Protein AF-A0A6J0SDT1-F1 (afdb_monomer)

Secondary structure (DSSP, 8-state):
---PPP----------TTS---TTHHHHTTTTSTTSSTTS-HHHHHHHHHS----TTS-HHHHHHHHHHHHHHHH-TTTS-HHHHHHHHHHHHHHHHS-HHHHHHHHHT--SSHHHHHHHHHHHHHHHHHHHHHHHHTS---------S-----------------

Sequence (166 aa):
MDIPDPVGAEGDKKPNDMEVWSKEELLERTAQTNLHGEFLSPEVQRQHFRDFCYQEDEGPRAVCSQLHRLCRQWLKPEKHTKAEILDLVILEQFLKVLPAKMGMWVRECRPESTSQAVSLAEGFFLSQRAYKKQAEQLAPEAPSDPTRRHLCLKNTKEKSGGSALP

Solvent-accessible surface area (backbone atoms only — not comparable to full-atom values): 10865 Å² total; per-residue (Å²): 136,86,81,80,80,84,78,79,83,79,76,84,74,72,76,66,92,79,79,74,75,56,83,60,71,65,58,68,74,47,74,85,70,56,91,75,65,85,83,58,55,61,68,57,36,43,46,54,49,70,68,62,71,92,50,91,90,54,53,72,70,56,53,51,54,50,52,53,52,32,47,42,66,36,53,34,67,92,82,37,52,74,68,55,43,50,34,50,54,48,29,56,53,51,56,67,71,40,58,69,76,57,28,54,56,41,55,74,68,58,58,87,41,40,70,52,42,50,55,46,49,51,50,52,52,53,50,53,51,52,54,51,54,53,55,60,72,68,52,78,79,75,84,86,70,91,77,87,80,75,87,76,95,77,89,80,87,83,90,87,84,86,83,82,87,134

Mean predicted aligned error: 17.11 Å

Structure (mmCIF, N/CA/C/O backbone):
data_AF-A0A6J0SDT1-F1
#
_entry.id   AF-A0A6J0SDT1-F1
#
loop_
_atom_site.group_PDB
_atom_site.id
_atom_site.type_symbol
_atom_site.label_atom_id
_atom_site.label_alt_id
_atom_site.label_comp_id
_atom_site.label_asym_id
_atom_site.label_entity_id
_atom_site.label_seq_id
_atom_site.pdbx_PDB_ins_code
_atom_site.Cartn_x
_atom_site.Cartn_y
_atom_site.Cartn_z
_atom_site.occupancy
_atom_site.B_iso_or_equiv
_atom_site.auth_seq_id
_atom_site.auth_comp_id
_atom_site.auth_asym_id
_atom_site.auth_atom_id
_atom_site.pdbx_PDB_model_num
ATOM 1 N N . MET A 1 1 ? 63.406 -36.578 -12.917 1.00 42.84 1 MET A N 1
ATOM 2 C CA . MET A 1 1 ? 62.333 -36.972 -13.853 1.00 42.84 1 MET A CA 1
ATOM 3 C C . MET A 1 1 ? 61.045 -36.729 -13.113 1.00 42.84 1 MET A C 1
ATOM 5 O O . MET A 1 1 ? 60.536 -37.602 -12.424 1.00 42.84 1 MET A O 1
ATOM 9 N N . ASP A 1 2 ? 60.661 -35.466 -13.153 1.00 48.25 2 ASP A N 1
ATOM 10 C CA . ASP A 1 2 ? 59.531 -34.880 -12.462 1.00 48.25 2 ASP A CA 1
ATOM 11 C C . ASP A 1 2 ? 58.246 -35.388 -13.111 1.00 48.25 2 ASP A C 1
ATOM 13 O O . ASP A 1 2 ? 58.043 -35.235 -14.316 1.00 48.25 2 ASP A O 1
ATOM 17 N N . ILE A 1 3 ? 57.413 -36.053 -12.316 1.00 52.66 3 ILE A N 1
ATOM 18 C CA . ILE A 1 3 ? 56.057 -36.424 -12.709 1.00 52.66 3 ILE A CA 1
ATOM 19 C C . ILE A 1 3 ? 55.154 -35.318 -12.152 1.00 52.66 3 ILE A C 1
ATOM 21 O O . ILE A 1 3 ? 55.122 -35.154 -10.933 1.00 52.66 3 ILE A O 1
ATOM 25 N N . PRO A 1 4 ? 54.487 -34.523 -13.007 1.00 61.69 4 PRO A N 1
ATOM 26 C CA . PRO A 1 4 ? 53.696 -33.386 -12.562 1.00 61.69 4 PRO A CA 1
ATOM 27 C C . PRO A 1 4 ? 52.351 -33.825 -11.967 1.00 61.69 4 PRO A C 1
ATOM 29 O O . PRO A 1 4 ? 51.788 -34.854 -12.349 1.00 61.69 4 PRO A O 1
ATOM 32 N N . ASP A 1 5 ? 51.863 -33.007 -11.034 1.00 56.50 5 ASP A N 1
ATOM 33 C CA . ASP A 1 5 ? 50.605 -33.156 -10.300 1.00 56.50 5 ASP A CA 1
ATOM 34 C C . ASP A 1 5 ? 49.370 -33.338 -11.205 1.00 56.50 5 ASP A C 1
ATOM 36 O O . ASP A 1 5 ? 49.284 -32.732 -12.280 1.00 56.50 5 ASP A O 1
ATOM 40 N N . PRO A 1 6 ? 48.357 -34.110 -10.764 1.00 58.19 6 PRO A N 1
ATOM 41 C CA . PRO A 1 6 ? 47.069 -34.146 -11.432 1.00 58.19 6 PRO A CA 1
ATOM 42 C C . PRO A 1 6 ? 46.318 -32.823 -11.237 1.00 58.19 6 PRO A C 1
ATOM 44 O O . PRO A 1 6 ? 46.059 -32.365 -10.124 1.00 58.19 6 PRO A O 1
ATOM 47 N N . VAL A 1 7 ? 45.976 -32.257 -12.391 1.00 46.81 7 VAL A N 1
ATOM 48 C CA . VAL A 1 7 ? 45.170 -31.068 -12.662 1.00 46.81 7 VAL A CA 1
ATOM 49 C C . VAL A 1 7 ? 44.023 -30.851 -11.665 1.00 46.81 7 VAL A C 1
ATOM 51 O O . VAL A 1 7 ? 43.212 -31.739 -11.395 1.00 46.81 7 VAL A O 1
ATOM 54 N N . GLY A 1 8 ? 43.957 -29.630 -11.129 1.00 41.94 8 GLY A N 1
ATOM 55 C CA . GLY A 1 8 ? 42.845 -29.159 -10.317 1.00 41.94 8 GLY A CA 1
ATOM 56 C C . GLY A 1 8 ? 41.540 -29.199 -11.107 1.00 41.94 8 GLY A C 1
ATOM 57 O O . GLY A 1 8 ? 41.470 -28.740 -12.244 1.00 41.94 8 GLY A O 1
ATOM 58 N N . ALA A 1 9 ? 40.501 -29.752 -10.489 1.00 51.06 9 ALA A N 1
ATOM 59 C CA . ALA A 1 9 ? 39.142 -29.645 -10.984 1.00 51.06 9 ALA A CA 1
ATOM 60 C C . ALA A 1 9 ? 38.680 -28.184 -10.853 1.00 51.06 9 ALA A C 1
ATOM 62 O O . ALA A 1 9 ? 38.316 -27.733 -9.765 1.00 51.06 9 ALA A O 1
ATOM 63 N N . GLU A 1 10 ? 38.708 -27.442 -11.960 1.00 43.78 10 GLU A N 1
ATOM 64 C CA . GLU A 1 10 ? 37.921 -26.221 -12.114 1.00 43.78 10 GLU A CA 1
ATOM 65 C C . GLU A 1 10 ? 36.441 -26.602 -12.038 1.00 43.78 10 GLU A C 1
ATOM 67 O O . GLU A 1 10 ? 35.859 -27.180 -12.953 1.00 43.78 10 GLU A O 1
ATOM 72 N N . GLY A 1 11 ? 35.827 -26.316 -10.894 1.00 43.19 11 GLY A N 1
ATOM 73 C CA . GLY A 1 11 ? 34.383 -26.245 -10.801 1.00 43.19 11 GLY A CA 1
ATOM 74 C C . GLY A 1 11 ? 33.924 -24.980 -11.507 1.00 43.19 11 GLY A C 1
ATOM 75 O O . GLY A 1 11 ? 34.012 -23.897 -10.929 1.00 43.19 11 GLY A O 1
ATOM 76 N N . ASP A 1 12 ? 33.410 -25.143 -12.724 1.00 48.66 12 ASP A N 1
ATOM 77 C CA . ASP A 1 12 ? 32.544 -24.196 -13.422 1.00 48.66 12 ASP A CA 1
ATOM 78 C C . ASP A 1 12 ? 31.406 -23.734 -12.494 1.00 48.66 12 ASP A C 1
ATOM 80 O O . ASP A 1 12 ? 30.304 -24.288 -12.469 1.00 48.66 12 ASP A O 1
ATOM 84 N N . LYS A 1 13 ? 31.641 -22.681 -11.708 1.00 53.94 13 LYS A N 1
ATOM 85 C CA . LYS A 1 13 ? 30.554 -21.861 -11.175 1.00 53.94 13 LYS A CA 1
ATOM 86 C C . LYS A 1 13 ? 30.202 -20.856 -12.248 1.00 53.94 13 LYS A C 1
ATOM 88 O O . LYS A 1 13 ? 30.680 -19.726 -12.246 1.00 53.94 13 LYS A O 1
ATOM 93 N N . LYS A 1 14 ? 29.342 -21.307 -13.160 1.00 43.09 14 LYS A N 1
ATOM 94 C CA . LYS A 1 14 ? 28.585 -20.441 -14.056 1.00 43.09 14 LYS A CA 1
ATOM 95 C C . LYS A 1 14 ? 27.981 -19.312 -13.204 1.00 43.09 14 LYS A C 1
ATOM 97 O O . LYS A 1 14 ? 27.195 -19.619 -12.299 1.00 43.09 14 LYS A O 1
ATOM 102 N N . PRO A 1 15 ? 28.362 -18.042 -13.417 1.00 48.34 15 PRO A N 1
ATOM 103 C CA . PRO A 1 15 ? 27.705 -16.937 -12.747 1.00 48.34 15 PRO A CA 1
ATOM 104 C C . PRO A 1 15 ? 26.230 -17.006 -13.121 1.00 48.34 15 PRO A C 1
ATOM 106 O O . PRO A 1 15 ? 25.880 -17.200 -14.285 1.00 48.34 15 PRO A O 1
ATOM 109 N N . ASN A 1 16 ? 25.363 -16.941 -12.120 1.00 44.47 16 ASN A N 1
ATOM 110 C CA . ASN A 1 16 ? 23.934 -16.904 -12.344 1.00 44.47 16 ASN A CA 1
ATOM 111 C C . ASN A 1 16 ? 23.634 -15.632 -13.156 1.00 44.47 16 ASN A C 1
ATOM 113 O O . ASN A 1 16 ? 23.821 -14.529 -12.646 1.00 44.47 16 ASN A O 1
ATOM 117 N N . ASP A 1 17 ? 23.152 -15.775 -14.395 1.00 42.44 17 ASP A N 1
ATOM 118 C CA . ASP A 1 17 ? 22.771 -14.685 -15.321 1.00 42.44 17 ASP A CA 1
ATOM 119 C C . ASP A 1 17 ? 21.612 -13.799 -14.791 1.00 42.44 17 ASP A C 1
ATOM 121 O O . ASP A 1 17 ? 21.007 -13.015 -15.520 1.00 42.44 17 ASP A O 1
ATOM 125 N N . MET A 1 18 ? 21.279 -13.922 -13.504 1.00 46.69 18 MET A N 1
ATOM 126 C CA . MET A 1 18 ? 20.252 -13.168 -12.797 1.00 46.69 18 MET A CA 1
ATOM 127 C C . MET A 1 18 ? 20.823 -12.014 -11.951 1.00 46.69 18 MET A C 1
ATOM 129 O O . MET A 1 18 ? 20.050 -11.210 -11.436 1.00 46.69 18 MET A O 1
ATOM 133 N N . GLU A 1 19 ? 22.152 -11.898 -11.813 1.00 51.03 19 GLU A N 1
ATOM 134 C CA . GLU A 1 19 ? 22.806 -10.909 -10.930 1.00 51.03 19 GLU A CA 1
ATOM 135 C C . GLU A 1 19 ? 23.389 -9.668 -11.626 1.00 51.03 19 GLU A C 1
ATOM 137 O O . GLU A 1 19 ? 24.099 -8.885 -11.000 1.00 51.03 19 GLU A O 1
ATOM 142 N N . VAL A 1 20 ? 23.041 -9.403 -12.887 1.00 44.78 20 VAL A N 1
ATOM 143 C CA . VAL A 1 20 ? 23.424 -8.149 -13.564 1.00 44.78 20 VAL A CA 1
ATOM 144 C C . VAL A 1 20 ? 22.191 -7.465 -14.137 1.00 44.78 20 VAL A C 1
ATOM 146 O O . VAL A 1 20 ? 22.041 -7.266 -15.335 1.00 44.78 20 VAL A O 1
ATOM 149 N N . TRP A 1 21 ? 21.271 -7.069 -13.264 1.00 43.56 21 TRP A N 1
ATOM 150 C CA . TRP A 1 21 ? 20.595 -5.794 -13.491 1.00 43.56 21 TRP A CA 1
ATOM 151 C C . TRP A 1 21 ? 21.367 -4.767 -12.693 1.00 43.56 21 TRP A C 1
ATOM 153 O O . TRP A 1 21 ? 21.034 -4.470 -11.545 1.00 43.56 21 TRP A O 1
ATOM 163 N N . SER A 1 22 ? 22.459 -4.295 -13.300 1.00 46.31 22 SER A N 1
ATOM 164 C CA . SER A 1 22 ? 23.274 -3.231 -12.740 1.00 46.31 22 SER A CA 1
ATOM 165 C C . SER A 1 22 ? 22.349 -2.107 -12.312 1.00 46.31 22 SER A C 1
ATOM 167 O O . SER A 1 22 ? 21.580 -1.549 -13.097 1.00 46.31 22 SER A O 1
ATOM 169 N N . LYS A 1 23 ? 22.419 -1.819 -11.017 1.00 49.62 23 LYS A N 1
ATOM 170 C CA . LYS A 1 23 ? 21.671 -0.791 -10.293 1.00 49.62 23 LYS A CA 1
ATOM 171 C C . LYS A 1 23 ? 21.713 0.577 -11.003 1.00 49.62 23 LYS A C 1
ATOM 173 O O . LYS A 1 23 ? 20.825 1.396 -10.791 1.00 49.62 23 LYS A O 1
ATOM 178 N N . GLU A 1 24 ? 22.708 0.770 -11.868 1.00 52.75 24 GLU A N 1
ATOM 179 C CA . GLU A 1 24 ? 23.021 1.969 -12.643 1.00 52.75 24 GLU A CA 1
ATOM 180 C C . GLU A 1 24 ? 22.334 2.047 -14.025 1.00 52.75 24 GLU A C 1
ATOM 182 O O . GLU A 1 24 ? 21.855 3.117 -14.391 1.00 52.75 24 GLU A O 1
ATOM 187 N N . GLU A 1 25 ? 22.172 0.944 -14.770 1.00 52.81 25 GLU A N 1
ATOM 188 C CA . GLU A 1 25 ? 21.714 1.004 -16.179 1.00 52.81 25 GLU A CA 1
ATOM 189 C C . GLU A 1 25 ? 20.219 1.359 -16.310 1.00 52.81 25 GLU A C 1
ATOM 191 O O . GLU A 1 25 ? 19.755 1.909 -17.312 1.00 52.81 25 GLU A O 1
ATOM 196 N N . LEU A 1 26 ? 19.439 1.082 -15.261 1.00 53.34 26 LEU A N 1
ATOM 197 C CA . LEU A 1 26 ? 18.017 1.426 -15.212 1.00 53.34 26 LEU A CA 1
ATOM 198 C C . LEU A 1 26 ? 17.773 2.841 -14.663 1.00 53.34 26 LEU A C 1
ATOM 200 O O . LEU A 1 26 ? 16.702 3.404 -14.882 1.00 53.34 26 LEU A O 1
ATOM 204 N N . LEU A 1 27 ? 18.763 3.435 -13.990 1.00 51.34 27 LEU A N 1
ATOM 205 C CA . LEU A 1 27 ? 18.665 4.785 -13.436 1.00 51.34 27 LEU A CA 1
ATOM 206 C C . LEU A 1 27 ? 18.778 5.839 -14.554 1.00 51.34 27 LEU A C 1
ATOM 208 O O . LEU A 1 27 ? 18.000 6.790 -14.579 1.00 51.34 27 LEU A O 1
ATOM 212 N N . GLU A 1 28 ? 19.633 5.610 -15.557 1.00 46.62 28 GLU A N 1
ATOM 213 C CA . GLU A 1 28 ? 19.829 6.540 -16.684 1.00 46.62 28 GLU A CA 1
ATOM 214 C C . GLU A 1 28 ? 18.645 6.593 -17.666 1.00 46.62 28 GLU A C 1
ATOM 216 O O . GLU A 1 28 ? 18.305 7.662 -18.175 1.00 46.62 28 GLU A O 1
ATOM 221 N N . ARG A 1 29 ? 17.930 5.479 -17.889 1.00 47.19 29 ARG A N 1
ATOM 222 C CA . ARG A 1 29 ? 16.796 5.426 -18.841 1.00 47.19 29 ARG A CA 1
ATOM 223 C C . ARG A 1 29 ? 15.464 5.942 -18.277 1.00 47.19 29 ARG A C 1
ATOM 225 O O . ARG A 1 29 ? 14.444 5.889 -18.958 1.00 47.19 29 ARG A O 1
ATOM 232 N N . THR A 1 30 ? 15.440 6.433 -17.039 1.00 47.88 30 THR A N 1
ATOM 233 C CA . THR A 1 30 ? 14.217 6.959 -16.398 1.00 47.88 30 THR A CA 1
ATOM 234 C C . THR A 1 30 ? 14.169 8.486 -16.332 1.00 47.88 30 THR A C 1
ATOM 236 O O . THR A 1 30 ? 13.114 9.048 -16.037 1.00 47.88 30 THR A O 1
ATOM 239 N N . ALA A 1 31 ? 15.246 9.180 -16.721 1.00 45.62 31 ALA A N 1
ATOM 240 C CA . ALA A 1 31 ? 15.282 10.644 -16.776 1.00 45.62 31 ALA A CA 1
ATOM 241 C C . ALA A 1 31 ? 14.348 11.248 -17.849 1.00 45.62 31 ALA A C 1
ATOM 243 O O . ALA A 1 31 ? 13.971 12.411 -17.747 1.00 45.62 31 ALA A O 1
ATOM 244 N N . GLN A 1 32 ? 13.926 10.468 -18.853 1.00 47.19 32 GLN A N 1
ATOM 245 C CA . GLN A 1 32 ? 13.146 10.965 -19.998 1.00 47.19 32 GLN A CA 1
ATOM 246 C C . GLN A 1 32 ? 11.616 10.853 -19.836 1.00 47.19 32 GLN A C 1
ATOM 248 O O . GLN A 1 32 ? 10.886 11.442 -20.625 1.00 47.19 32 GLN A O 1
ATOM 253 N N . THR A 1 33 ? 11.103 10.177 -18.798 1.00 47.38 33 THR A N 1
ATOM 254 C CA . THR A 1 33 ? 9.644 10.019 -18.568 1.00 47.38 33 THR A CA 1
ATOM 255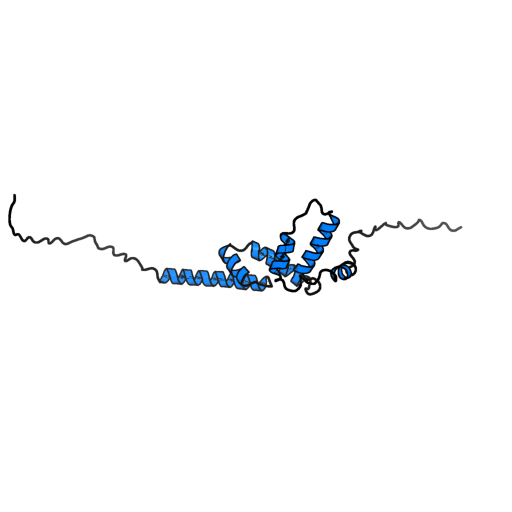 C C . THR A 1 33 ? 9.146 10.633 -17.251 1.00 47.38 33 THR A C 1
ATOM 257 O O . THR A 1 33 ? 8.022 10.372 -16.828 1.00 47.38 33 THR A O 1
ATOM 260 N N . ASN A 1 34 ? 9.969 11.432 -16.566 1.00 50.06 34 ASN A N 1
ATOM 261 C CA . ASN A 1 34 ? 9.745 11.815 -15.165 1.00 50.06 34 ASN A CA 1
ATOM 262 C C . ASN A 1 34 ? 8.802 13.006 -14.910 1.00 50.06 34 ASN A C 1
ATOM 264 O O . ASN A 1 34 ? 8.595 13.372 -13.759 1.00 50.06 34 ASN A O 1
ATOM 268 N N . LEU A 1 35 ? 8.154 13.584 -15.923 1.00 44.75 35 LEU A N 1
ATOM 269 C CA . LEU A 1 35 ? 7.302 14.766 -15.710 1.00 44.75 35 LEU A CA 1
ATOM 270 C C . LEU A 1 35 ? 5.892 14.468 -15.156 1.00 44.75 35 LEU A C 1
ATOM 272 O O . LEU A 1 35 ? 5.133 15.402 -14.924 1.00 44.75 35 LEU A O 1
ATOM 276 N N . HIS A 1 36 ? 5.517 13.202 -14.928 1.00 47.91 36 HIS A N 1
ATOM 277 C CA . HIS A 1 36 ? 4.160 12.844 -14.467 1.00 47.91 36 HIS A CA 1
ATOM 278 C C . HIS A 1 36 ? 4.095 12.010 -13.174 1.00 47.91 36 HIS A C 1
ATOM 280 O O . HIS A 1 36 ? 3.006 11.743 -12.671 1.00 47.91 36 HIS A O 1
ATOM 286 N N . GLY A 1 37 ? 5.236 11.576 -12.628 1.00 49.34 37 GLY A N 1
ATOM 287 C CA . GLY A 1 37 ? 5.274 10.597 -11.531 1.00 49.34 37 GLY A CA 1
ATOM 288 C C . GLY A 1 37 ? 5.440 11.174 -10.124 1.00 49.34 37 GLY A C 1
ATOM 289 O O . GLY A 1 37 ? 5.108 10.490 -9.158 1.00 49.34 37 GLY A O 1
ATOM 290 N N . GLU A 1 38 ? 5.948 12.401 -9.982 1.00 52.50 38 GLU A N 1
ATOM 291 C CA . GLU A 1 38 ? 6.329 12.949 -8.669 1.00 52.50 38 GLU A CA 1
ATOM 292 C C . GLU A 1 38 ? 5.162 13.527 -7.854 1.00 52.50 38 GLU A C 1
ATOM 294 O O . GLU A 1 38 ? 5.314 13.720 -6.651 1.00 52.50 38 GLU A O 1
ATOM 299 N N . PHE A 1 39 ? 3.987 13.742 -8.460 1.00 57.84 39 PHE A N 1
ATOM 300 C CA . PHE A 1 39 ? 2.849 14.400 -7.796 1.00 57.84 39 PHE A CA 1
ATOM 301 C C . PHE A 1 39 ? 1.724 13.451 -7.345 1.00 57.84 39 PHE A C 1
ATOM 303 O O . PHE A 1 39 ? 0.730 13.885 -6.765 1.00 57.84 39 PHE A O 1
ATOM 310 N N . LEU A 1 40 ? 1.840 12.148 -7.617 1.00 70.75 40 LEU A N 1
ATOM 311 C CA . LEU A 1 40 ? 0.798 11.178 -7.273 1.00 70.75 40 LEU A CA 1
ATOM 312 C C . LEU A 1 40 ? 0.988 10.634 -5.852 1.00 70.75 40 LEU A C 1
ATOM 314 O O . LEU A 1 40 ? 2.107 10.361 -5.416 1.00 70.75 40 LEU A O 1
ATOM 318 N N . SER A 1 41 ? -0.127 10.439 -5.139 1.00 80.94 41 SER A N 1
ATOM 319 C CA . SER A 1 41 ? -0.131 9.786 -3.825 1.00 80.94 41 SER A CA 1
ATOM 320 C C . SER A 1 41 ? 0.469 8.370 -3.923 1.00 80.94 41 SER A C 1
ATOM 322 O O . SER A 1 41 ? 0.228 7.693 -4.930 1.00 80.94 41 SER A O 1
ATOM 324 N N . PRO A 1 42 ? 1.192 7.881 -2.893 1.00 81.19 42 PRO A N 1
ATOM 325 C CA . PRO A 1 42 ? 1.743 6.520 -2.869 1.00 81.19 42 PRO A CA 1
ATOM 326 C C . PRO A 1 42 ? 0.708 5.436 -3.197 1.00 81.19 42 PRO A C 1
ATOM 328 O O . PRO A 1 42 ? 1.011 4.464 -3.886 1.00 81.19 42 PRO A O 1
ATOM 331 N N . GLU A 1 43 ? -0.538 5.651 -2.776 1.00 84.75 43 GLU A N 1
ATOM 332 C CA . GLU A 1 43 ? -1.660 4.753 -3.042 1.00 84.75 43 GLU A CA 1
ATOM 333 C C . GLU A 1 43 ? -2.029 4.688 -4.531 1.00 84.75 43 GLU A C 1
ATOM 335 O O . GLU A 1 43 ? -2.319 3.619 -5.066 1.00 84.75 43 GLU A O 1
ATOM 340 N N . VAL A 1 44 ? -1.956 5.817 -5.239 1.00 85.94 44 VAL A N 1
ATOM 341 C CA . VAL A 1 44 ? -2.206 5.868 -6.685 1.00 85.94 44 VAL A CA 1
ATOM 342 C C . VAL A 1 44 ? -1.095 5.134 -7.432 1.00 85.94 44 VAL A C 1
ATOM 344 O O . VAL A 1 44 ? -1.379 4.361 -8.344 1.00 85.94 44 VAL A O 1
ATOM 347 N N . GLN A 1 45 ? 0.165 5.324 -7.031 1.00 89.50 45 GLN A N 1
ATOM 348 C CA . GLN A 1 45 ? 1.312 4.635 -7.636 1.00 89.50 45 GLN A CA 1
ATOM 349 C C . GLN A 1 45 ? 1.222 3.116 -7.433 1.00 89.50 45 GLN A C 1
ATOM 351 O O . GLN A 1 45 ? 1.419 2.352 -8.380 1.00 89.50 45 GLN A O 1
ATOM 356 N N . ARG A 1 46 ? 0.838 2.680 -6.226 1.00 90.75 46 ARG A N 1
ATOM 357 C CA . ARG A 1 46 ? 0.530 1.276 -5.922 1.00 90.75 46 ARG A CA 1
ATOM 358 C C . ARG A 1 46 ? -0.540 0.724 -6.857 1.00 90.75 46 ARG A C 1
ATOM 360 O O . ARG A 1 46 ? -0.374 -0.364 -7.406 1.00 90.75 46 ARG A O 1
ATOM 367 N N . GLN A 1 47 ? -1.631 1.466 -7.034 1.00 90.38 47 GLN A N 1
ATOM 368 C CA . GLN A 1 47 ? -2.758 1.024 -7.845 1.00 90.38 47 GLN A CA 1
ATOM 369 C C . GLN A 1 47 ? -2.352 0.833 -9.313 1.00 90.38 47 GLN A C 1
ATOM 371 O O . GLN A 1 47 ? -2.655 -0.204 -9.889 1.00 90.38 47 GLN A O 1
ATOM 376 N N . HIS A 1 48 ? -1.548 1.740 -9.876 1.00 91.56 48 HIS A N 1
ATOM 377 C CA . HIS A 1 48 ? -1.010 1.585 -11.235 1.00 91.56 48 HIS A CA 1
ATOM 378 C C . HIS A 1 48 ? -0.148 0.326 -11.396 1.00 91.56 48 HIS A C 1
ATOM 380 O O . HIS A 1 48 ? -0.197 -0.320 -12.437 1.00 91.56 48 HIS A O 1
ATOM 386 N N . PHE A 1 49 ? 0.643 -0.037 -10.381 1.00 93.56 49 PHE A N 1
ATOM 387 C CA . PHE A 1 49 ? 1.436 -1.268 -10.413 1.00 93.56 49 PHE A CA 1
ATOM 388 C C . PHE A 1 49 ? 0.562 -2.529 -10.371 1.00 93.56 49 PHE A C 1
ATOM 390 O O . PHE A 1 49 ? 0.876 -3.513 -11.037 1.00 93.56 49 PHE A O 1
ATOM 397 N N . ARG A 1 50 ? -0.524 -2.518 -9.590 1.00 92.62 50 ARG A N 1
ATOM 398 C CA . ARG A 1 50 ? -1.415 -3.678 -9.426 1.00 92.62 50 ARG A CA 1
ATOM 399 C C . ARG A 1 50 ? -2.420 -3.851 -10.560 1.00 92.62 50 ARG A C 1
ATOM 401 O O . ARG A 1 50 ? -2.737 -4.990 -10.881 1.00 92.62 50 ARG A O 1
ATOM 408 N N . ASP A 1 51 ? -2.866 -2.753 -11.160 1.00 92.81 51 ASP A N 1
ATOM 409 C CA . ASP A 1 51 ? -3.831 -2.748 -12.266 1.00 92.81 51 ASP A CA 1
ATOM 410 C C . ASP A 1 51 ? -3.160 -2.837 -13.639 1.00 92.81 51 ASP A C 1
ATOM 412 O O . ASP A 1 51 ? -3.832 -2.789 -14.669 1.00 92.81 51 ASP A O 1
ATOM 416 N N . PHE A 1 52 ? -1.829 -2.945 -13.679 1.00 92.44 52 PHE A N 1
ATOM 417 C CA . PHE A 1 52 ? -1.114 -3.137 -14.928 1.00 92.44 52 PHE A CA 1
ATOM 418 C C . PHE A 1 52 ? -1.526 -4.468 -15.580 1.00 92.44 52 PHE A C 1
ATOM 420 O O . PHE A 1 52 ? -1.343 -5.542 -15.003 1.00 92.44 52 PHE A O 1
ATOM 427 N N . CYS A 1 53 ? -2.031 -4.389 -16.811 1.00 90.62 53 CYS A N 1
ATOM 428 C CA . CYS A 1 53 ? -2.459 -5.538 -17.605 1.00 90.62 53 CYS A CA 1
ATOM 429 C C . CYS A 1 53 ? -1.523 -5.749 -18.796 1.00 90.62 53 CYS A C 1
ATOM 431 O O . CYS A 1 53 ? -1.199 -4.797 -19.507 1.00 90.62 53 CYS A O 1
ATOM 433 N N . TYR A 1 54 ? -1.150 -7.007 -19.042 1.00 91.12 54 TYR A N 1
ATOM 434 C CA . TYR A 1 54 ? -0.389 -7.408 -20.225 1.00 91.12 54 TYR A CA 1
ATOM 435 C C . TYR A 1 54 ? -1.183 -7.081 -21.496 1.00 91.12 54 TYR A C 1
ATOM 437 O O . TYR A 1 54 ? -2.328 -7.518 -21.622 1.00 91.12 54 TYR A O 1
ATOM 445 N N . GLN A 1 55 ? -0.579 -6.339 -22.423 1.00 88.25 55 GLN A N 1
ATOM 446 C CA . GLN A 1 55 ? -1.146 -6.089 -23.748 1.00 88.25 55 GLN A CA 1
ATOM 447 C C . GLN A 1 55 ? -0.479 -7.022 -24.766 1.00 88.25 55 GLN A C 1
ATOM 449 O O . GLN A 1 55 ? 0.740 -7.178 -24.747 1.00 88.25 55 GLN A O 1
ATOM 454 N N . GLU A 1 56 ? -1.265 -7.686 -25.617 1.00 81.88 56 GLU A N 1
ATOM 455 C CA . GLU A 1 56 ? -0.760 -8.708 -26.554 1.00 81.88 56 GLU A CA 1
ATOM 456 C C . GLU A 1 56 ? 0.204 -8.147 -27.612 1.00 81.88 56 GLU A C 1
ATOM 458 O O . GLU A 1 56 ? 1.045 -8.880 -28.133 1.00 81.88 56 GLU A O 1
ATOM 463 N N . ASP A 1 57 ? 0.115 -6.851 -27.903 1.00 84.75 57 ASP A N 1
ATOM 464 C CA . ASP A 1 57 ? 1.019 -6.114 -28.785 1.00 84.75 57 ASP A CA 1
ATOM 465 C C . ASP A 1 57 ? 2.367 -5.770 -28.127 1.00 84.75 57 ASP A C 1
ATOM 467 O O . ASP A 1 57 ? 3.352 -5.514 -28.825 1.00 84.75 57 ASP A O 1
ATOM 471 N N . GLU A 1 58 ? 2.458 -5.825 -26.796 1.00 83.75 58 GLU A N 1
ATOM 472 C CA . GLU A 1 58 ? 3.701 -5.621 -26.061 1.00 83.75 58 GLU A CA 1
ATOM 473 C C . GLU A 1 58 ? 4.445 -6.952 -25.853 1.00 83.75 58 GLU A C 1
ATOM 475 O O . GLU A 1 58 ? 3.911 -7.952 -25.374 1.00 83.75 58 GLU A O 1
ATOM 480 N N . GLY A 1 59 ? 5.740 -6.984 -26.182 1.00 91.56 59 GLY A N 1
ATOM 481 C CA . GLY A 1 59 ? 6.586 -8.142 -25.886 1.00 91.56 59 GLY A CA 1
ATOM 482 C C . GLY A 1 59 ? 6.878 -8.285 -24.379 1.00 91.56 59 GLY A C 1
ATOM 483 O O . GLY A 1 59 ? 6.978 -7.281 -23.667 1.00 91.56 59 GLY A O 1
ATOM 484 N N . PRO A 1 60 ? 7.162 -9.501 -23.871 1.00 92.25 60 PRO A N 1
ATOM 485 C CA . PRO A 1 60 ? 7.337 -9.763 -22.434 1.00 92.25 60 PRO A CA 1
ATOM 486 C C . PRO A 1 60 ? 8.484 -8.965 -21.796 1.00 92.25 60 PRO A C 1
ATOM 488 O O . PRO A 1 60 ? 8.434 -8.613 -20.618 1.00 92.25 60 PRO A O 1
ATOM 491 N N . ARG A 1 61 ? 9.519 -8.625 -22.577 1.00 92.75 61 ARG A N 1
ATOM 492 C CA . ARG A 1 61 ? 10.623 -7.765 -22.127 1.00 92.75 61 ARG A CA 1
ATOM 493 C C . ARG A 1 61 ? 10.166 -6.325 -21.871 1.00 92.75 61 ARG A C 1
ATOM 495 O O . ARG A 1 61 ? 10.626 -5.717 -20.904 1.00 92.75 61 ARG A O 1
ATOM 502 N N . ALA A 1 62 ? 9.278 -5.789 -22.706 1.00 91.00 62 ALA A N 1
ATOM 503 C CA . ALA A 1 62 ? 8.737 -4.443 -22.533 1.00 91.00 62 ALA A CA 1
ATOM 504 C C . ALA A 1 62 ? 7.830 -4.393 -21.296 1.00 91.00 62 ALA A C 1
ATOM 506 O O . ALA A 1 62 ? 8.045 -3.561 -20.415 1.00 91.00 62 ALA A O 1
ATOM 507 N N . VAL A 1 63 ? 6.937 -5.378 -21.164 1.00 93.38 63 VAL A N 1
ATOM 508 C CA . VAL A 1 63 ? 6.060 -5.545 -19.997 1.00 93.38 63 VAL A CA 1
ATOM 509 C C . VAL A 1 63 ? 6.856 -5.654 -18.692 1.00 93.38 63 VAL A C 1
ATOM 511 O O . VAL A 1 63 ? 6.585 -4.930 -17.733 1.00 93.38 63 VAL A O 1
ATOM 514 N N . CYS A 1 64 ? 7.891 -6.499 -18.651 1.00 92.06 64 CYS A N 1
ATOM 515 C CA . CYS A 1 64 ? 8.760 -6.624 -17.478 1.00 92.06 64 CYS A CA 1
ATOM 516 C C . CYS A 1 64 ? 9.444 -5.289 -17.129 1.00 92.06 64 CYS A C 1
ATOM 518 O O . CYS A 1 64 ? 9.442 -4.857 -15.973 1.00 92.06 64 CYS A O 1
ATOM 520 N N . SER A 1 65 ? 9.966 -4.585 -18.137 1.00 91.31 65 SER A N 1
ATOM 521 C CA . SER A 1 65 ? 10.608 -3.277 -17.942 1.00 91.31 65 SER A CA 1
ATOM 522 C C . SER A 1 65 ? 9.636 -2.247 -17.351 1.00 91.31 65 SER A C 1
ATOM 524 O O . SER A 1 65 ? 9.994 -1.498 -16.437 1.00 91.31 65 SER A O 1
ATOM 526 N N . GLN A 1 66 ? 8.386 -2.249 -17.821 1.00 92.19 66 GLN A N 1
ATOM 527 C CA . GLN A 1 66 ? 7.330 -1.364 -17.336 1.00 92.19 66 GLN A CA 1
ATOM 528 C C . GLN A 1 66 ? 6.922 -1.683 -15.893 1.00 92.19 66 GLN A C 1
ATOM 530 O O . GLN A 1 66 ? 6.820 -0.770 -15.072 1.00 92.19 66 GLN A O 1
ATOM 535 N N . LEU A 1 67 ? 6.758 -2.965 -15.551 1.00 93.44 67 LEU A N 1
ATOM 536 C CA . LEU A 1 67 ? 6.478 -3.402 -14.181 1.00 93.44 67 LEU A CA 1
ATOM 537 C C . LEU A 1 67 ? 7.577 -2.961 -13.211 1.00 93.44 67 LEU A C 1
ATOM 539 O O . LEU A 1 67 ? 7.275 -2.471 -12.123 1.00 93.44 67 LEU A O 1
ATOM 543 N N . HIS A 1 68 ? 8.848 -3.059 -13.606 1.00 93.19 68 HIS A N 1
ATOM 544 C CA . HIS A 1 68 ? 9.953 -2.570 -12.779 1.00 93.19 68 HIS A CA 1
ATOM 545 C C . HIS A 1 68 ? 9.911 -1.053 -12.577 1.00 93.19 68 HIS A C 1
ATOM 547 O O . HIS A 1 68 ? 10.190 -0.580 -11.473 1.00 93.19 68 HIS A O 1
ATOM 553 N N . ARG A 1 69 ? 9.542 -0.282 -13.605 1.00 92.56 69 ARG A N 1
ATOM 554 C CA . ARG A 1 69 ? 9.365 1.172 -13.490 1.00 92.56 69 ARG A CA 1
ATOM 555 C C . ARG A 1 69 ? 8.243 1.518 -12.508 1.00 92.56 69 ARG A C 1
ATOM 557 O O . ARG A 1 69 ? 8.451 2.332 -11.612 1.00 92.56 69 ARG A O 1
ATOM 564 N N . LEU A 1 70 ? 7.086 0.871 -12.640 1.00 93.50 70 LEU A N 1
ATOM 565 C CA . LEU A 1 70 ? 5.935 1.067 -11.752 1.00 93.50 70 LEU A CA 1
ATOM 566 C C . LEU A 1 70 ? 6.252 0.660 -10.305 1.00 93.50 70 LEU A C 1
ATOM 568 O O . LEU A 1 70 ? 5.934 1.395 -9.372 1.00 93.50 70 LEU A O 1
ATOM 572 N N . CYS A 1 71 ? 6.953 -0.460 -10.117 1.00 91.62 71 CYS A N 1
ATOM 573 C CA . CYS A 1 71 ? 7.393 -0.936 -8.807 1.00 91.62 71 CYS A CA 1
ATOM 574 C C . CYS A 1 71 ? 8.311 0.079 -8.108 1.00 91.62 71 CYS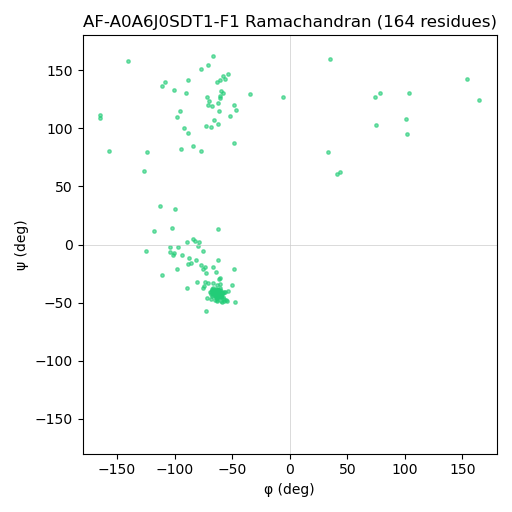 A C 1
ATOM 576 O O . CYS A 1 71 ? 8.091 0.403 -6.943 1.00 91.62 71 CYS A O 1
ATOM 578 N N . ARG A 1 72 ? 9.290 0.653 -8.822 1.00 92.19 72 ARG A N 1
ATOM 579 C CA . ARG A 1 72 ? 10.149 1.717 -8.269 1.00 92.19 72 ARG A CA 1
ATOM 580 C C . ARG A 1 72 ? 9.376 2.988 -7.958 1.00 92.19 72 ARG A C 1
ATOM 582 O O . ARG A 1 72 ? 9.627 3.601 -6.930 1.00 92.19 72 ARG A O 1
ATOM 589 N N . GLN A 1 73 ? 8.427 3.381 -8.807 1.00 91.31 73 GLN A N 1
ATOM 590 C CA . GLN A 1 73 ? 7.593 4.555 -8.542 1.00 91.31 73 GLN A CA 1
ATOM 591 C C . GLN A 1 73 ? 6.756 4.381 -7.273 1.00 91.31 73 GLN A C 1
ATOM 593 O O . GLN A 1 73 ? 6.636 5.331 -6.505 1.00 91.31 73 GLN A O 1
ATOM 598 N N . TRP A 1 74 ? 6.231 3.179 -7.030 1.00 92.38 74 TRP A N 1
ATOM 599 C CA . TRP A 1 74 ? 5.486 2.863 -5.815 1.00 92.38 74 TRP A CA 1
ATOM 600 C C . TRP A 1 74 ? 6.393 2.753 -4.578 1.00 92.38 74 TRP A C 1
ATOM 602 O O . TRP A 1 74 ? 6.185 3.473 -3.603 1.00 92.38 74 TRP A O 1
ATOM 612 N N . LEU A 1 75 ? 7.401 1.877 -4.611 1.00 93.06 75 LEU A N 1
ATOM 613 C CA . LEU A 1 75 ? 8.206 1.524 -3.435 1.00 93.06 75 LEU A CA 1
ATOM 614 C C . LEU A 1 75 ? 9.381 2.471 -3.180 1.00 93.06 75 LEU A C 1
ATOM 616 O O . LEU A 1 75 ? 9.937 2.434 -2.088 1.00 93.06 75 LEU A O 1
ATOM 620 N N . LYS A 1 76 ? 9.771 3.299 -4.157 1.00 91.81 76 LYS A N 1
ATOM 621 C CA . LYS A 1 76 ? 10.855 4.300 -4.081 1.00 91.81 76 LYS A CA 1
ATOM 622 C C . LYS A 1 76 ? 12.093 3.776 -3.335 1.00 91.81 76 LYS A C 1
ATOM 624 O O . LYS A 1 76 ? 12.455 4.337 -2.298 1.00 91.81 76 LYS A O 1
ATOM 629 N N . PRO A 1 77 ? 12.738 2.696 -3.817 1.00 91.81 77 PRO A N 1
ATOM 630 C CA . PRO A 1 77 ? 13.870 2.071 -3.128 1.00 91.81 77 PRO A CA 1
ATOM 631 C C . PRO A 1 77 ? 15.091 2.990 -2.963 1.00 91.81 77 PRO A C 1
ATOM 633 O O . PRO A 1 77 ? 15.991 2.686 -2.190 1.00 91.81 77 PRO A O 1
ATOM 636 N N . GLU A 1 78 ? 15.130 4.119 -3.669 1.00 92.81 78 GLU A N 1
ATOM 637 C CA . GLU A 1 78 ? 16.133 5.172 -3.511 1.00 92.81 78 GLU A CA 1
ATOM 638 C C . GLU A 1 78 ? 15.904 6.025 -2.248 1.00 92.81 78 GLU A C 1
ATOM 640 O O . GLU A 1 78 ? 16.831 6.676 -1.774 1.00 92.81 78 GLU A O 1
ATOM 645 N N . LYS A 1 79 ? 14.675 6.033 -1.711 1.00 91.31 79 LYS A N 1
ATOM 646 C CA . LYS A 1 79 ? 14.263 6.808 -0.527 1.00 91.31 79 LYS A CA 1
ATOM 647 C C . LYS A 1 79 ? 13.956 5.935 0.689 1.00 91.31 79 LYS A C 1
ATOM 649 O O . LYS A 1 79 ? 14.073 6.423 1.806 1.00 91.31 79 LYS A O 1
ATOM 654 N N . HIS A 1 80 ? 13.570 4.678 0.475 1.00 93.62 80 HIS A N 1
ATOM 655 C CA . HIS A 1 80 ? 13.176 3.759 1.539 1.00 93.62 80 HIS A CA 1
ATOM 656 C C . HIS A 1 80 ? 14.220 2.670 1.784 1.00 93.62 80 HIS A C 1
ATOM 658 O O . HIS A 1 80 ? 14.772 2.061 0.867 1.00 93.62 80 HIS A O 1
ATOM 664 N N . THR A 1 81 ? 14.434 2.369 3.056 1.00 96.62 81 THR A N 1
ATOM 665 C CA . THR A 1 81 ? 15.169 1.200 3.522 1.00 96.62 81 THR A CA 1
ATOM 666 C C . THR A 1 81 ? 14.417 -0.090 3.193 1.00 96.62 81 THR A C 1
ATOM 668 O O . THR A 1 81 ? 13.204 -0.115 2.982 1.00 96.62 81 THR A O 1
ATOM 671 N N . LYS A 1 82 ? 15.130 -1.222 3.224 1.00 96.75 82 LYS A N 1
ATOM 672 C CA . LYS A 1 82 ? 14.520 -2.549 3.048 1.00 96.75 82 LYS A CA 1
ATOM 673 C C . LYS A 1 82 ? 13.352 -2.791 4.015 1.00 96.75 82 LYS A C 1
ATOM 675 O O . LYS A 1 82 ? 12.361 -3.392 3.616 1.00 96.75 82 LYS A O 1
ATOM 680 N N . ALA A 1 83 ? 13.480 -2.356 5.269 1.00 97.44 83 ALA A N 1
ATOM 681 C CA . ALA A 1 83 ? 12.438 -2.534 6.278 1.00 97.44 83 ALA A CA 1
ATOM 682 C C . 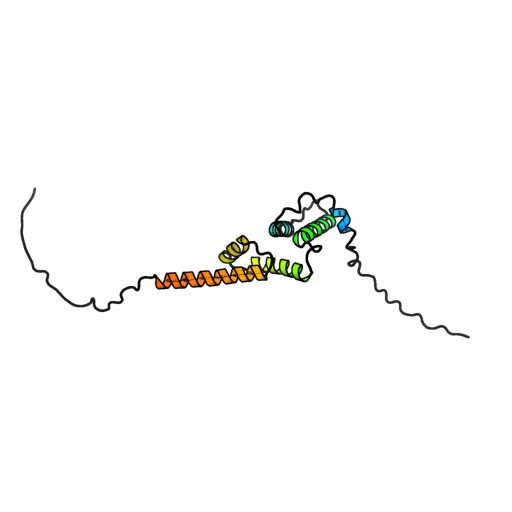ALA A 1 83 ? 11.181 -1.718 5.943 1.00 97.44 83 ALA A C 1
ATOM 684 O O . ALA A 1 83 ? 10.082 -2.255 6.011 1.00 97.44 83 ALA A O 1
ATOM 685 N N . GLU A 1 84 ? 11.343 -0.469 5.507 1.00 95.69 84 GLU A N 1
ATOM 686 C CA . GLU A 1 84 ? 10.227 0.386 5.080 1.00 95.69 84 GLU A CA 1
ATOM 687 C C . GLU A 1 84 ? 9.543 -0.156 3.820 1.00 95.69 84 GLU A C 1
ATOM 689 O O . GLU A 1 84 ? 8.319 -0.181 3.749 1.00 95.69 84 GLU A O 1
ATOM 694 N N . ILE A 1 85 ? 10.303 -0.682 2.853 1.00 95.56 85 ILE A N 1
ATOM 695 C CA . ILE A 1 85 ? 9.728 -1.342 1.669 1.00 95.56 85 ILE A CA 1
ATOM 696 C C . ILE A 1 85 ? 8.862 -2.539 2.078 1.00 95.56 85 ILE A C 1
ATOM 698 O O . ILE A 1 85 ? 7.760 -2.715 1.556 1.00 95.56 85 ILE A O 1
ATOM 702 N N . LEU A 1 86 ? 9.350 -3.368 3.005 1.00 97.31 86 LEU A N 1
ATOM 703 C CA . LEU A 1 86 ? 8.566 -4.483 3.532 1.00 97.31 86 LEU A CA 1
ATOM 704 C C . LEU A 1 86 ? 7.314 -3.981 4.255 1.00 97.31 86 LEU A C 1
ATOM 706 O O . LEU A 1 86 ? 6.245 -4.552 4.052 1.00 97.31 86 LEU A O 1
ATOM 710 N N . ASP A 1 87 ? 7.425 -2.905 5.034 1.00 97.19 87 ASP A N 1
ATOM 711 C CA . ASP A 1 87 ? 6.281 -2.305 5.718 1.00 97.19 87 ASP A CA 1
ATOM 712 C C . ASP A 1 87 ? 5.215 -1.806 4.733 1.00 97.19 87 ASP A C 1
ATOM 714 O O . ASP A 1 87 ? 4.040 -2.079 4.941 1.00 97.19 87 ASP A O 1
ATOM 718 N N . LEU A 1 88 ? 5.591 -1.187 3.608 1.00 95.00 88 LEU A N 1
ATOM 719 C CA . LEU A 1 88 ? 4.643 -0.767 2.564 1.00 95.00 88 LEU A CA 1
ATOM 720 C C . LEU A 1 88 ? 3.886 -1.949 1.936 1.00 95.00 88 LEU A C 1
ATOM 722 O O . LEU A 1 88 ? 2.687 -1.857 1.658 1.00 95.00 88 LEU A O 1
ATOM 726 N N . VAL A 1 89 ? 4.572 -3.075 1.715 1.00 95.25 89 VAL A N 1
ATOM 727 C CA . VAL A 1 89 ? 3.945 -4.301 1.191 1.00 95.25 89 VAL A CA 1
ATOM 728 C C . VAL A 1 89 ? 3.011 -4.925 2.233 1.00 95.25 89 VAL A C 1
ATOM 730 O O . VAL A 1 89 ? 1.911 -5.367 1.894 1.00 95.25 89 VAL A O 1
ATOM 733 N N . ILE A 1 90 ? 3.416 -4.938 3.505 1.00 96.88 90 ILE A N 1
ATOM 734 C CA . ILE A 1 90 ? 2.579 -5.419 4.612 1.00 96.88 90 ILE A CA 1
ATOM 735 C C . ILE A 1 90 ? 1.354 -4.522 4.774 1.00 96.88 90 ILE A C 1
ATOM 737 O O . ILE A 1 90 ? 0.248 -5.039 4.905 1.00 96.88 90 ILE A O 1
ATOM 741 N N . LEU A 1 91 ? 1.525 -3.205 4.700 1.00 95.69 91 LEU A N 1
ATOM 742 C CA . LEU A 1 91 ? 0.454 -2.223 4.764 1.00 95.69 91 LEU A CA 1
ATOM 743 C C . LEU A 1 91 ? -0.589 -2.469 3.669 1.00 95.69 91 LEU A C 1
ATOM 745 O O . LEU A 1 91 ? -1.783 -2.515 3.968 1.00 95.69 91 LEU A O 1
ATOM 749 N N . GLU A 1 92 ? -0.164 -2.698 2.421 1.00 94.69 92 GLU A N 1
ATOM 750 C CA . GLU A 1 92 ? -1.082 -3.068 1.336 1.00 94.69 92 GLU A CA 1
ATOM 751 C C . GLU A 1 92 ? -1.915 -4.303 1.712 1.00 94.69 92 GLU A C 1
ATOM 753 O O . GLU A 1 92 ? -3.140 -4.312 1.547 1.00 94.69 92 GLU A O 1
ATOM 758 N N . GLN A 1 93 ? -1.262 -5.354 2.215 1.00 96.56 93 GLN A N 1
ATOM 759 C CA . GLN A 1 93 ? -1.945 -6.590 2.582 1.00 96.56 93 GLN A CA 1
ATOM 760 C C . GLN A 1 93 ? -2.871 -6.393 3.789 1.00 96.56 93 GLN A C 1
ATOM 762 O O . GLN A 1 93 ? -3.995 -6.899 3.787 1.00 96.56 93 GLN A O 1
ATOM 767 N N . PHE A 1 94 ? -2.437 -5.627 4.788 1.00 96.88 94 PHE A N 1
ATOM 768 C CA . PHE A 1 94 ? -3.217 -5.291 5.972 1.00 96.88 94 PHE A CA 1
ATOM 769 C C . PHE A 1 94 ? -4.510 -4.581 5.573 1.00 96.88 94 PHE A C 1
ATOM 771 O O . PHE A 1 94 ? -5.599 -5.021 5.936 1.00 96.88 94 PHE A O 1
ATOM 778 N N . LEU A 1 95 ? -4.419 -3.556 4.722 1.00 94.06 95 LEU A N 1
ATOM 779 C CA . LEU A 1 95 ? -5.588 -2.828 4.241 1.00 94.06 95 LEU A CA 1
ATOM 780 C C . LEU A 1 95 ? -6.560 -3.717 3.453 1.00 94.06 95 LEU A C 1
ATOM 782 O O . LEU A 1 95 ? -7.759 -3.441 3.474 1.00 94.06 95 LEU A O 1
ATOM 786 N N . LYS A 1 96 ? -6.096 -4.771 2.768 1.00 93.50 96 LYS A N 1
ATOM 787 C CA . LYS A 1 96 ? -6.960 -5.721 2.037 1.00 93.50 96 LYS A CA 1
ATOM 788 C C . LYS A 1 96 ? -7.735 -6.670 2.953 1.00 93.50 96 LYS A C 1
ATOM 790 O O . LYS A 1 96 ? -8.850 -7.044 2.602 1.00 93.50 96 LYS A O 1
ATOM 795 N N . VAL A 1 97 ? -7.175 -7.050 4.103 1.00 96.25 97 VAL A N 1
ATOM 796 C CA . VAL A 1 97 ? -7.817 -8.005 5.030 1.00 96.25 97 VAL A CA 1
ATOM 797 C C . VAL A 1 97 ? -8.769 -7.344 6.029 1.00 96.25 97 VAL A C 1
ATOM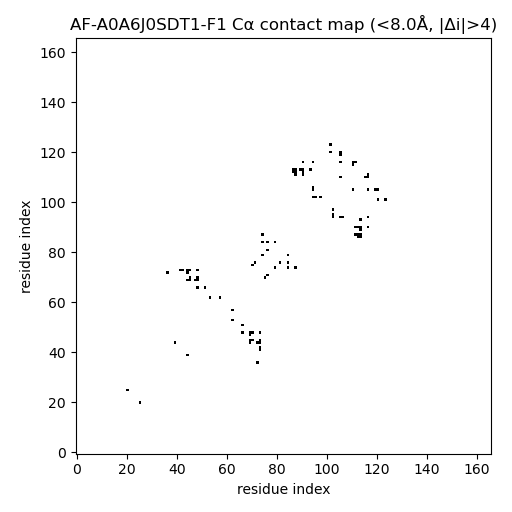 799 O O . VAL A 1 97 ? -9.531 -8.040 6.699 1.00 96.25 97 VAL A O 1
ATOM 802 N N . LEU A 1 98 ? -8.753 -6.011 6.137 1.00 95.62 98 LEU A N 1
ATOM 803 C CA . LEU A 1 98 ? -9.662 -5.290 7.026 1.00 95.62 98 LEU A CA 1
ATOM 804 C C . LEU A 1 98 ? -11.137 -5.479 6.615 1.00 95.62 98 LE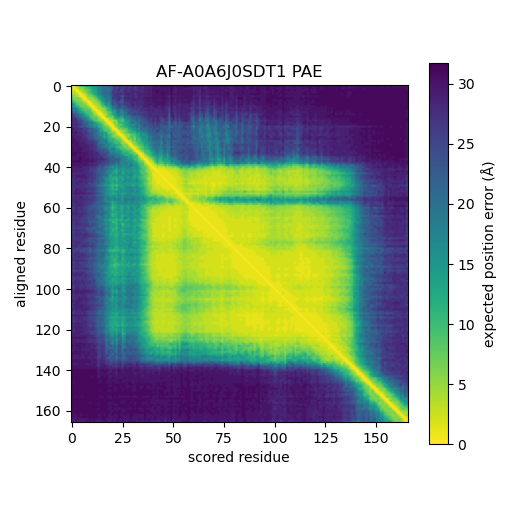U A C 1
ATOM 806 O O . LEU A 1 98 ? 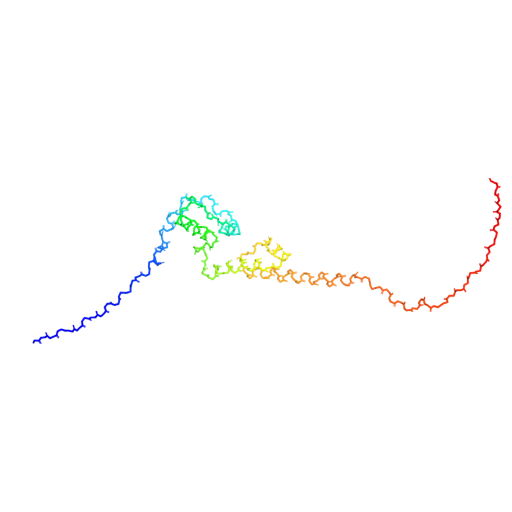-11.467 -5.389 5.429 1.00 95.62 98 LEU A O 1
ATOM 810 N N . PRO A 1 99 ? -12.062 -5.640 7.584 1.00 95.12 99 PRO A N 1
ATOM 811 C CA . PRO A 1 99 ? -13.497 -5.643 7.307 1.00 95.12 99 PRO A CA 1
ATOM 812 C C . PRO A 1 99 ? -13.935 -4.364 6.585 1.00 95.12 99 PRO A C 1
ATOM 814 O O . PRO A 1 99 ? -13.488 -3.279 6.948 1.00 95.12 99 PRO A O 1
ATOM 817 N N . ALA A 1 100 ? -14.873 -4.456 5.636 1.00 92.94 100 ALA A N 1
ATOM 818 C CA . ALA A 1 100 ? -15.230 -3.356 4.727 1.00 92.94 100 ALA A CA 1
ATOM 819 C C . ALA A 1 100 ? -15.451 -1.988 5.409 1.00 92.94 100 ALA A C 1
ATOM 821 O O . ALA A 1 100 ? -14.851 -0.997 4.999 1.00 92.94 100 ALA A O 1
ATOM 822 N N . LYS A 1 101 ? -16.255 -1.923 6.484 1.00 92.50 101 LYS A N 1
ATOM 823 C CA . LYS A 1 101 ? -16.505 -0.667 7.226 1.00 92.50 101 LYS A CA 1
ATOM 824 C C . LYS A 1 101 ? -15.229 -0.055 7.808 1.00 92.50 101 LYS A C 1
ATOM 826 O O . LYS A 1 101 ? -15.039 1.152 7.722 1.00 92.50 101 LYS A O 1
ATOM 831 N N . MET A 1 102 ? -14.380 -0.889 8.402 1.00 94.75 102 MET A N 1
ATOM 832 C CA . MET A 1 102 ? -13.115 -0.454 8.986 1.00 94.75 102 MET A CA 1
ATOM 833 C C . MET A 1 102 ? -12.117 -0.082 7.892 1.00 94.75 102 MET A C 1
ATOM 835 O O . MET A 1 102 ? -11.513 0.978 7.961 1.00 94.75 102 MET A O 1
ATOM 839 N N . GLY A 1 103 ? -11.984 -0.918 6.862 1.00 94.00 103 GLY A N 1
ATOM 840 C CA . GLY A 1 103 ? -11.080 -0.685 5.742 1.00 94.00 103 GLY A CA 1
ATOM 841 C C . GLY A 1 103 ? -11.368 0.630 5.021 1.00 94.00 103 GLY A C 1
ATOM 842 O O . GLY A 1 103 ? -10.431 1.359 4.725 1.00 94.00 103 GLY A O 1
ATOM 843 N N . MET A 1 104 ? -12.641 0.980 4.796 1.00 93.31 104 MET A N 1
ATOM 844 C CA . MET A 1 104 ? -13.001 2.289 4.231 1.00 93.31 104 MET A CA 1
ATOM 845 C C . MET A 1 104 ? -12.525 3.442 5.119 1.00 93.31 104 MET A C 1
ATOM 847 O O . MET A 1 104 ? -11.870 4.354 4.629 1.00 93.31 104 MET A O 1
ATOM 851 N N . TRP A 1 105 ? -12.797 3.376 6.425 1.00 94.56 105 TRP A N 1
ATOM 852 C CA . TRP A 1 105 ? -12.403 4.432 7.360 1.00 94.56 105 TRP A CA 1
ATOM 853 C C . TRP A 1 105 ? -10.878 4.578 7.468 1.00 94.56 105 TRP A C 1
ATOM 855 O O . TRP A 1 105 ? -10.357 5.683 7.382 1.00 94.56 105 TRP A O 1
ATOM 865 N N . VAL A 1 106 ? -10.151 3.461 7.581 1.00 95.94 106 VAL A N 1
ATOM 866 C CA . VAL A 1 106 ? -8.683 3.469 7.666 1.00 95.94 106 VAL A CA 1
ATOM 867 C C . VAL A 1 106 ? -8.056 3.989 6.368 1.00 95.94 106 VAL A C 1
ATOM 869 O O . VAL A 1 106 ? -7.107 4.763 6.431 1.00 95.94 106 VAL A O 1
ATOM 872 N N . ARG A 1 107 ? -8.579 3.616 5.190 1.00 93.00 107 ARG A N 1
ATOM 873 C CA . ARG A 1 107 ? -8.057 4.099 3.895 1.00 93.00 107 ARG A CA 1
ATOM 874 C C . ARG A 1 107 ? -8.280 5.596 3.684 1.00 93.00 107 ARG A C 1
ATOM 876 O O . ARG A 1 107 ? -7.419 6.236 3.088 1.00 93.00 107 ARG A O 1
ATOM 883 N N . GLU A 1 108 ? -9.371 6.161 4.203 1.00 92.44 108 GLU A N 1
ATOM 884 C CA . GLU A 1 108 ? -9.624 7.610 4.148 1.00 92.44 108 GLU A CA 1
ATOM 885 C C . GLU A 1 108 ? -8.530 8.403 4.878 1.00 92.44 108 GLU A C 1
ATOM 887 O O . GLU A 1 108 ? -8.111 9.468 4.432 1.00 92.44 108 GLU A O 1
ATOM 892 N N . CYS A 1 109 ? -7.990 7.839 5.961 1.00 91.88 109 CYS A N 1
ATOM 893 C CA . CYS A 1 109 ? -6.882 8.428 6.709 1.00 91.88 109 CYS A CA 1
ATOM 894 C C . CYS A 1 109 ? -5.510 8.287 6.025 1.00 91.88 109 CYS A C 1
ATOM 896 O O . CYS A 1 109 ? -4.537 8.821 6.552 1.00 91.88 109 CYS A O 1
ATOM 898 N N . ARG A 1 110 ? -5.420 7.567 4.894 1.00 90.94 110 ARG A N 1
ATOM 899 C CA . ARG A 1 110 ? -4.199 7.348 4.091 1.00 90.94 110 ARG A CA 1
ATOM 900 C C . ARG A 1 110 ? -2.949 7.036 4.930 1.00 90.94 110 ARG A C 1
ATOM 902 O O . ARG A 1 110 ? -1.997 7.813 4.911 1.00 90.94 110 ARG A O 1
ATOM 909 N N . PRO A 1 111 ? -2.940 5.922 5.683 1.00 93.81 111 PRO A N 1
ATOM 910 C CA . PRO A 1 111 ? -1.773 5.546 6.465 1.00 93.81 111 PRO A CA 1
ATOM 911 C C . PRO A 1 111 ? -0.552 5.320 5.573 1.00 93.81 111 PRO A C 1
ATOM 913 O O . PRO A 1 111 ? -0.673 4.741 4.495 1.00 93.81 111 PRO A O 1
ATOM 916 N N . GLU A 1 112 ? 0.616 5.742 6.052 1.00 91.94 112 GLU A N 1
ATOM 917 C CA . GLU A 1 112 ? 1.898 5.576 5.350 1.00 91.94 112 GLU A CA 1
ATOM 918 C C . GLU A 1 112 ? 2.728 4.409 5.909 1.00 91.94 112 GLU A C 1
ATOM 920 O O . GLU A 1 112 ? 3.718 4.009 5.306 1.00 91.94 112 GLU A O 1
ATOM 925 N N . SER A 1 113 ? 2.306 3.831 7.041 1.00 95.12 113 SER A N 1
ATOM 926 C CA . SER A 1 113 ? 2.937 2.667 7.674 1.00 95.12 113 SER A CA 1
ATOM 927 C C . SER A 1 113 ? 1.907 1.691 8.237 1.00 95.12 113 SER A C 1
ATOM 929 O O . SER A 1 113 ? 0.775 2.074 8.570 1.00 95.12 113 SER A O 1
ATOM 931 N N . THR A 1 114 ? 2.308 0.432 8.423 1.00 97.56 114 THR A N 1
ATOM 932 C CA . THR A 1 114 ? 1.446 -0.576 9.065 1.00 97.56 114 THR A CA 1
ATOM 933 C C . THR A 1 114 ? 1.092 -0.163 10.492 1.00 97.56 114 THR A C 1
ATOM 935 O O . THR A 1 114 ? -0.057 -0.299 10.907 1.00 97.56 114 THR A O 1
ATOM 938 N N . SER A 1 115 ? 2.046 0.409 11.233 1.00 97.81 115 SER A N 1
ATOM 939 C CA . SER A 1 115 ? 1.831 0.883 12.609 1.00 97.81 115 SER A CA 1
ATOM 940 C C . SER A 1 115 ? 0.711 1.929 12.696 1.00 97.81 115 SER A C 1
ATOM 942 O O . SER A 1 115 ? -0.192 1.830 13.535 1.00 97.81 115 SER A O 1
ATOM 944 N N . GLN A 1 116 ? 0.710 2.897 11.774 1.00 97.50 116 GLN A N 1
ATOM 945 C CA . GLN A 1 116 ? -0.346 3.902 11.693 1.00 97.50 116 GLN A CA 1
ATOM 946 C C . GLN A 1 116 ? -1.699 3.261 11.354 1.00 97.50 116 GLN A C 1
ATOM 948 O O . GLN A 1 116 ? -2.703 3.567 11.997 1.00 97.50 116 GLN A O 1
ATOM 953 N N . ALA A 1 117 ? -1.734 2.345 10.382 1.00 97.44 117 ALA A N 1
ATOM 954 C CA . ALA A 1 117 ? -2.963 1.658 9.988 1.00 97.44 117 ALA A CA 1
ATOM 955 C C . ALA A 1 117 ? -3.561 0.813 11.127 1.00 97.44 117 ALA A C 1
ATOM 957 O O . ALA A 1 117 ? -4.780 0.807 11.309 1.00 97.44 117 ALA A O 1
ATOM 958 N N . VAL A 1 118 ? -2.720 0.134 11.914 1.00 98.00 118 VAL A N 1
ATOM 959 C CA . VAL A 1 118 ? -3.141 -0.635 13.095 1.00 98.00 118 VAL A CA 1
ATOM 960 C C . VAL A 1 118 ? -3.711 0.291 14.163 1.00 98.00 118 VAL A C 1
ATOM 962 O O . VAL A 1 118 ? -4.825 0.059 14.625 1.00 98.00 118 VAL A O 1
ATOM 965 N N . SER A 1 119 ? -3.016 1.385 14.482 1.00 97.88 119 SER A N 1
ATOM 966 C CA . SER A 1 119 ? -3.482 2.368 15.471 1.00 97.88 119 SER A CA 1
ATOM 967 C C . SER A 1 119 ? -4.859 2.943 15.102 1.00 97.88 119 SER A C 1
ATOM 969 O O . SER A 1 119 ? -5.749 3.075 15.944 1.00 97.88 119 SER A O 1
ATOM 971 N N . LEU A 1 120 ? -5.069 3.234 13.813 1.00 97.69 120 LEU A N 1
ATOM 972 C CA . LEU A 1 120 ? -6.356 3.667 13.268 1.00 97.69 120 LEU A CA 1
ATOM 973 C C . LEU A 1 120 ? -7.432 2.575 13.423 1.00 97.69 120 LEU A C 1
ATOM 975 O O . LEU A 1 120 ? -8.527 2.840 13.927 1.00 97.69 120 LEU A O 1
ATOM 979 N N . ALA A 1 121 ? -7.129 1.336 13.033 1.00 96.62 121 ALA A N 1
ATOM 980 C CA . ALA A 1 121 ? -8.051 0.209 13.158 1.00 96.62 121 ALA A CA 1
ATOM 981 C C . ALA A 1 121 ? -8.466 -0.052 14.620 1.00 96.62 121 ALA A C 1
ATOM 983 O O . ALA A 1 121 ? -9.649 -0.243 14.914 1.00 96.62 121 ALA A O 1
ATOM 984 N N . GLU A 1 122 ? -7.520 -0.001 15.556 1.00 96.50 122 GLU A N 1
ATOM 985 C CA . GLU A 1 122 ? -7.785 -0.133 16.991 1.00 96.50 122 GLU A CA 1
ATOM 986 C C . GLU A 1 122 ? -8.692 0.991 17.503 1.00 96.50 122 GLU A C 1
ATOM 988 O O . GLU A 1 122 ? -9.696 0.721 18.172 1.00 96.50 122 GLU A O 1
ATOM 993 N N . GLY A 1 123 ? -8.410 2.239 17.115 1.00 95.19 123 GLY A N 1
ATOM 994 C CA . GLY A 1 123 ? -9.253 3.392 17.429 1.00 95.19 123 GLY A CA 1
ATOM 995 C C . GLY A 1 123 ? -10.700 3.220 16.950 1.00 95.19 123 GLY A C 1
ATOM 996 O O . GLY A 1 123 ? -11.643 3.502 17.695 1.00 95.19 123 GLY A O 1
ATOM 997 N N . PHE A 1 124 ? -10.899 2.670 15.748 1.00 94.31 124 PHE A N 1
ATOM 998 C CA . PHE A 1 124 ? -12.230 2.354 15.222 1.00 94.31 124 PHE A CA 1
ATOM 999 C C . PHE A 1 124 ? -12.956 1.274 16.046 1.00 94.31 124 PHE A C 1
ATOM 1001 O O . PHE A 1 124 ? -14.167 1.364 16.267 1.00 94.31 124 PHE A O 1
ATOM 1008 N N . PHE A 1 125 ? -12.259 0.241 16.531 1.00 91.81 125 PHE A N 1
ATOM 1009 C CA . PHE A 1 125 ? -12.887 -0.769 17.394 1.00 91.81 125 PHE A CA 1
ATOM 1010 C C . PHE A 1 125 ? -13.305 -0.197 18.748 1.00 91.81 125 PHE A C 1
ATOM 1012 O O . PHE A 1 125 ? -14.391 -0.517 19.247 1.00 91.81 125 PHE A O 1
ATOM 1019 N N . LEU A 1 126 ? -12.457 0.639 19.346 1.00 93.19 126 LEU A N 1
ATOM 1020 C CA . LEU A 1 126 ? -12.745 1.280 20.625 1.00 93.19 126 LEU A CA 1
ATOM 1021 C C . LEU A 1 126 ? -13.949 2.218 20.514 1.00 93.19 126 LEU A C 1
ATOM 1023 O O . LEU A 1 126 ? -14.853 2.139 21.350 1.00 93.19 126 LEU A O 1
ATOM 1027 N N . SER A 1 127 ? -14.018 3.025 19.452 1.00 89.56 127 SER A N 1
ATOM 1028 C CA . SER A 1 127 ? -15.163 3.906 19.211 1.00 89.56 127 SER A CA 1
ATOM 1029 C C . SER A 1 127 ? -16.449 3.104 19.003 1.00 89.56 127 SER A C 1
ATOM 1031 O O . SER A 1 127 ? -17.455 3.377 19.656 1.00 89.56 127 SER A O 1
ATOM 1033 N N . GLN A 1 128 ? -16.419 2.031 18.205 1.00 87.31 128 GLN A N 1
ATOM 1034 C CA . GLN A 1 128 ? -17.590 1.175 17.998 1.00 87.31 128 GLN A CA 1
ATOM 1035 C C . GLN A 1 128 ? -18.100 0.552 19.308 1.00 87.31 128 GLN A C 1
ATOM 1037 O O . GLN A 1 128 ? -19.310 0.465 19.524 1.00 87.31 128 GLN A O 1
ATOM 1042 N N . ARG A 1 129 ? -17.196 0.115 20.195 1.00 85.75 129 ARG A N 1
ATOM 1043 C CA . ARG A 1 129 ? -17.567 -0.416 21.516 1.00 85.75 129 ARG A CA 1
ATOM 1044 C C . ARG A 1 129 ? -18.193 0.657 22.404 1.00 85.75 129 ARG A C 1
ATOM 1046 O O . ARG A 1 129 ? -19.170 0.361 23.087 1.00 85.75 129 ARG A O 1
ATOM 1053 N N . ALA A 1 130 ? -17.662 1.877 22.391 1.00 85.62 130 ALA A N 1
ATOM 1054 C CA . ALA A 1 130 ? -18.214 2.990 23.159 1.00 85.62 130 ALA A CA 1
ATOM 1055 C C . ALA A 1 130 ? -19.635 3.350 22.693 1.00 85.62 130 ALA A C 1
ATOM 1057 O O . ALA A 1 130 ? -20.540 3.432 23.522 1.00 85.62 130 ALA A O 1
ATOM 1058 N N . TYR A 1 131 ? -19.856 3.452 21.378 1.00 81.44 131 TYR A N 1
ATOM 1059 C CA . TYR A 1 131 ? -21.185 3.719 20.817 1.00 81.44 131 TYR A CA 1
ATOM 1060 C C . TYR A 1 131 ? -22.201 2.626 21.162 1.00 81.44 131 TYR A C 1
ATOM 1062 O O . TYR A 1 131 ? -23.331 2.938 21.524 1.00 81.44 131 TYR A O 1
ATOM 1070 N N . LYS A 1 132 ? -21.803 1.347 21.107 1.00 83.88 132 LYS A N 1
ATOM 1071 C CA . LYS A 1 132 ? -22.679 0.227 21.495 1.00 83.88 132 LYS A CA 1
ATOM 1072 C C . LYS A 1 132 ? -23.092 0.303 22.967 1.00 83.88 132 LYS A C 1
ATOM 1074 O O . LYS A 1 132 ? -24.273 0.182 23.262 1.00 83.88 132 LYS A O 1
ATOM 1079 N N . LYS A 1 133 ? -22.145 0.577 23.871 1.00 81.56 133 LYS A N 1
ATOM 1080 C CA . LYS A 1 133 ? -22.432 0.722 25.309 1.00 81.56 133 LYS A CA 1
ATOM 1081 C C . LYS A 1 133 ? -23.369 1.895 25.608 1.00 81.56 133 LYS A C 1
ATOM 1083 O O . LYS A 1 133 ? -24.245 1.767 26.454 1.00 81.56 133 LYS A O 1
ATOM 1088 N N . GLN A 1 134 ? -23.202 3.024 24.917 1.00 74.81 134 GLN A N 1
ATOM 1089 C CA . GLN A 1 134 ? -24.097 4.175 25.073 1.00 74.81 134 GLN A CA 1
ATOM 1090 C C . GLN A 1 134 ? -25.503 3.894 24.531 1.00 74.81 134 GLN A C 1
ATOM 1092 O O . GLN A 1 134 ? -26.481 4.264 25.170 1.00 74.81 134 GLN A O 1
ATOM 1097 N N . ALA A 1 135 ? -25.615 3.214 23.387 1.00 76.81 135 ALA A N 1
ATOM 1098 C CA . ALA A 1 135 ? -26.908 2.846 22.815 1.00 76.81 135 ALA A CA 1
ATOM 1099 C C . ALA A 1 135 ? -27.701 1.890 23.723 1.00 76.81 135 ALA A C 1
ATOM 1101 O O . ALA A 1 135 ? -28.919 2.000 23.810 1.00 76.81 135 ALA A O 1
ATOM 1102 N N . GLU A 1 136 ? -27.013 0.991 24.426 1.00 76.94 136 GLU A N 1
ATOM 1103 C CA . GLU A 1 136 ? -27.627 0.043 25.361 1.00 76.94 136 GLU A CA 1
ATOM 1104 C C . GLU A 1 136 ? -28.077 0.715 26.670 1.00 76.94 136 GLU A C 1
ATOM 1106 O O . GLU A 1 136 ? -29.144 0.400 27.180 1.00 76.94 136 GLU A O 1
ATOM 1111 N N . GLN A 1 137 ? -27.338 1.713 27.168 1.00 71.75 137 GLN A N 1
ATOM 1112 C CA . GLN A 1 137 ? -27.735 2.501 28.350 1.00 71.75 137 GLN A CA 1
ATOM 1113 C C . GLN A 1 137 ? -28.884 3.489 28.088 1.00 71.75 137 GLN A C 1
ATOM 1115 O O . GLN A 1 137 ? -29.521 3.952 29.030 1.00 71.75 137 GLN A O 1
ATOM 1120 N N . LEU A 1 138 ? -29.135 3.835 26.823 1.00 66.38 138 LEU A N 1
ATOM 1121 C CA . LEU A 1 138 ? -30.228 4.717 26.403 1.00 66.38 138 LEU A CA 1
ATOM 1122 C C . LEU A 1 138 ? -31.474 3.943 25.938 1.00 66.38 138 LEU A C 1
ATOM 1124 O O . LEU A 1 138 ? -32.481 4.567 25.595 1.00 66.38 138 LEU A O 1
ATOM 1128 N N . ALA A 1 139 ? -31.430 2.607 25.919 1.00 56.62 139 ALA A N 1
ATOM 1129 C CA . ALA A 1 139 ? -32.607 1.792 25.652 1.00 56.62 139 ALA A CA 1
ATOM 1130 C C . ALA A 1 139 ? -33.552 1.852 26.870 1.00 56.62 139 ALA A C 1
ATOM 1132 O O . ALA A 1 139 ? -33.107 1.609 27.992 1.00 56.62 139 ALA A O 1
ATOM 1133 N N . PRO A 1 140 ? -34.843 2.192 26.696 1.00 58.41 140 PRO A N 1
ATOM 1134 C CA . PRO A 1 140 ? -35.774 2.234 27.814 1.00 58.41 140 PRO A CA 1
ATOM 1135 C C . PRO A 1 140 ? -35.991 0.811 28.339 1.00 58.41 140 PRO A C 1
ATOM 1137 O O . PRO A 1 140 ? -36.486 -0.048 27.609 1.00 58.41 140 PRO A O 1
ATOM 1140 N N . GLU A 1 141 ? -35.637 0.576 29.604 1.00 52.38 141 GLU A N 1
ATOM 1141 C CA . GLU A 1 141 ? -36.043 -0.615 30.354 1.00 52.38 141 GLU A CA 1
ATOM 1142 C C . GLU A 1 141 ? -37.567 -0.747 30.248 1.00 52.38 141 GLU A C 1
ATOM 1144 O O . GLU A 1 141 ? -38.325 0.086 30.757 1.00 52.38 141 GLU A O 1
ATOM 1149 N N . ALA A 1 142 ? -38.029 -1.764 29.521 1.00 60.41 142 ALA A N 1
ATOM 1150 C CA . ALA A 1 142 ? -39.446 -2.066 29.439 1.00 60.41 142 ALA A CA 1
ATOM 1151 C C . ALA A 1 142 ? -39.945 -2.393 30.858 1.00 60.41 142 ALA A C 1
ATOM 1153 O O . ALA A 1 142 ? -39.352 -3.252 31.514 1.00 60.41 142 ALA A O 1
ATOM 1154 N N . PRO A 1 143 ? -41.017 -1.751 31.357 1.00 51.59 143 PRO A N 1
ATOM 1155 C CA . PRO A 1 143 ? -41.493 -2.011 32.705 1.00 51.59 143 PRO A CA 1
ATOM 1156 C C . PRO A 1 143 ? -42.006 -3.451 32.796 1.00 51.59 143 PRO A C 1
ATOM 1158 O O . PRO A 1 143 ? -43.074 -3.790 32.283 1.00 51.59 143 PRO A O 1
ATOM 1161 N N . SER A 1 144 ? -41.240 -4.309 33.465 1.00 56.53 144 SER A N 1
ATOM 1162 C CA . SER A 1 144 ? -41.683 -5.625 33.906 1.00 56.53 144 SER A CA 1
ATOM 1163 C C . SER A 1 144 ? -42.558 -5.454 35.150 1.00 56.53 144 SER A C 1
ATOM 1165 O O . SER A 1 144 ? -42.078 -5.602 36.272 1.00 56.53 144 SER A O 1
ATOM 1167 N N . ASP A 1 145 ? -43.832 -5.099 34.967 1.00 50.88 145 ASP A N 1
ATOM 1168 C CA . ASP A 1 145 ? -44.822 -5.128 36.051 1.00 50.88 145 ASP A CA 1
ATOM 1169 C C . ASP A 1 145 ? -45.653 -6.427 35.966 1.00 50.88 145 ASP A C 1
ATOM 1171 O O . ASP A 1 145 ? -46.452 -6.587 35.035 1.00 50.88 145 ASP A O 1
ATOM 1175 N N . PRO A 1 146 ? -45.489 -7.385 36.903 1.00 56.56 146 PRO A N 1
ATOM 1176 C CA . PRO A 1 146 ? -46.222 -8.644 36.877 1.00 56.56 146 PRO A CA 1
ATOM 1177 C C . PRO A 1 146 ? -47.667 -8.546 37.397 1.00 56.56 146 PRO A C 1
ATOM 1179 O O . PRO A 1 146 ? -48.367 -9.560 37.413 1.00 56.56 146 PRO A O 1
ATOM 1182 N N . THR A 1 147 ? -48.175 -7.371 37.786 1.00 54.31 147 THR A N 1
ATOM 1183 C CA . THR A 1 147 ? -49.396 -7.294 38.617 1.00 54.31 147 THR A CA 1
ATOM 1184 C C . THR A 1 147 ? -50.616 -6.684 37.924 1.00 54.31 147 THR A C 1
ATOM 1186 O O . THR A 1 147 ? -51.479 -6.094 38.567 1.00 54.31 147 THR A O 1
ATOM 1189 N N . ARG A 1 148 ? -50.778 -6.872 36.607 1.00 50.28 148 ARG A N 1
ATOM 1190 C CA . ARG A 1 148 ? -52.014 -6.465 35.896 1.00 50.28 148 ARG A CA 1
ATOM 1191 C C . ARG A 1 148 ? -53.001 -7.604 35.638 1.00 50.28 148 ARG A C 1
ATOM 1193 O O . ARG A 1 148 ? -53.765 -7.585 34.675 1.00 50.28 148 ARG A O 1
ATOM 1200 N N . ARG A 1 149 ? -53.012 -8.597 36.525 1.00 52.97 149 ARG A N 1
ATOM 1201 C CA . ARG A 1 149 ? -54.061 -9.617 36.610 1.00 52.97 149 ARG A CA 1
ATOM 1202 C C . ARG A 1 149 ? -54.619 -9.611 38.021 1.00 52.97 149 ARG A C 1
ATOM 1204 O O . ARG A 1 149 ? -54.196 -10.424 38.822 1.00 52.97 149 ARG A O 1
ATOM 1211 N N . HIS A 1 150 ? -55.498 -8.664 38.331 1.00 59.31 150 HIS A N 1
ATOM 1212 C CA . HIS A 1 150 ? -56.717 -8.901 39.109 1.00 59.31 150 HIS A CA 1
ATOM 1213 C C . HIS A 1 150 ? -57.320 -7.585 39.618 1.00 59.31 150 HIS A C 1
ATOM 1215 O O . HIS A 1 150 ? -56.692 -6.864 40.381 1.00 59.31 150 HIS A O 1
ATOM 1221 N N . LEU A 1 151 ? -58.600 -7.399 39.261 1.00 54.06 151 LEU A N 1
ATOM 1222 C CA . LEU A 1 151 ? -59.614 -6.563 39.926 1.00 54.06 151 LEU A CA 1
ATOM 1223 C C . LEU A 1 151 ? -59.469 -5.056 39.627 1.00 54.06 151 LEU A C 1
ATOM 1225 O O . LEU A 1 151 ? -58.400 -4.484 39.723 1.00 54.06 151 LEU A O 1
ATOM 1229 N N . CYS A 1 152 ? -60.500 -4.314 39.230 1.00 45.94 152 CYS A N 1
ATOM 1230 C CA . CYS A 1 152 ? -61.860 -4.300 39.761 1.00 45.94 152 CYS A CA 1
ATOM 1231 C C . CYS A 1 152 ? -62.739 -3.563 38.723 1.00 45.94 152 CYS A C 1
ATOM 1233 O O . CYS A 1 152 ? -62.489 -2.406 38.408 1.00 45.94 152 CYS A O 1
ATOM 1235 N N . LEU A 1 153 ? -63.622 -4.228 37.978 1.00 52.94 153 LEU A N 1
ATOM 1236 C CA . LEU A 1 153 ? -65.044 -4.378 38.307 1.00 52.94 153 LEU A CA 1
ATOM 1237 C C . LEU A 1 153 ? -65.652 -3.168 39.039 1.00 52.94 153 LEU A C 1
ATOM 1239 O O . LEU A 1 153 ? -65.838 -3.286 40.238 1.00 52.94 153 LEU A O 1
ATOM 1243 N N . LYS A 1 154 ? -66.016 -2.079 38.333 1.00 49.50 154 LYS A N 1
ATOM 1244 C CA . LYS A 1 154 ? -67.188 -1.211 38.632 1.00 49.50 154 LYS A CA 1
ATOM 1245 C C . LYS A 1 154 ? -67.647 -0.447 37.376 1.00 49.50 154 LYS A C 1
ATOM 1247 O O . LYS A 1 154 ? -67.335 0.727 37.221 1.00 49.50 154 LYS A O 1
ATOM 1252 N N . ASN A 1 155 ? -68.414 -1.096 36.494 1.00 38.91 155 ASN A N 1
ATOM 1253 C CA . ASN A 1 155 ? -69.246 -0.368 35.526 1.00 38.91 155 ASN A CA 1
ATOM 1254 C C . ASN A 1 155 ? -70.609 -0.091 36.168 1.00 38.91 155 ASN A C 1
ATOM 1256 O O . ASN A 1 155 ? -71.498 -0.944 36.170 1.00 38.91 155 ASN A O 1
ATOM 1260 N N . THR A 1 156 ? -70.755 1.109 36.726 1.00 44.53 156 THR A N 1
ATOM 1261 C CA . THR A 1 156 ? -72.029 1.629 37.226 1.00 44.53 156 THR A CA 1
ATOM 1262 C C . THR A 1 156 ? -72.715 2.421 36.111 1.00 44.53 156 THR A C 1
ATOM 1264 O O . THR A 1 156 ? -72.342 3.540 35.792 1.00 44.53 156 THR A O 1
ATOM 1267 N N . LYS A 1 157 ? -73.677 1.749 35.480 1.00 49.78 157 LYS A N 1
ATOM 1268 C CA . LYS A 1 157 ? -74.934 2.222 34.870 1.00 49.78 157 LYS A CA 1
ATOM 1269 C C . LYS A 1 157 ? -75.299 3.711 35.068 1.00 49.78 157 LYS A C 1
ATOM 1271 O O . LYS A 1 157 ? -75.472 4.092 36.213 1.00 49.78 157 LYS A O 1
ATOM 1276 N N . GLU A 1 158 ? -75.581 4.424 33.964 1.00 46.47 158 GLU A N 1
ATOM 1277 C CA . GLU A 1 158 ? -76.638 5.453 33.721 1.00 46.47 158 GLU A CA 1
ATOM 1278 C C . GLU A 1 158 ? -76.724 5.629 32.181 1.00 46.47 158 GLU A C 1
ATOM 1280 O O . GLU A 1 158 ? -75.697 5.836 31.550 1.00 46.47 158 GLU A O 1
ATOM 1285 N N . LYS A 1 159 ? -77.763 5.252 31.418 1.00 49.00 159 LYS A N 1
ATOM 1286 C CA . LYS A 1 159 ? -79.203 5.583 31.315 1.00 49.00 159 LYS A CA 1
ATOM 1287 C C . LYS A 1 159 ? -79.500 6.967 30.685 1.00 49.00 159 LYS A C 1
ATOM 1289 O O . LYS A 1 159 ? -79.075 7.993 31.192 1.00 49.00 159 LYS A O 1
ATOM 1294 N N . SER A 1 160 ? -80.361 6.921 29.656 1.00 41.44 160 SER A N 1
ATOM 1295 C CA . SER A 1 160 ? -81.020 7.985 28.857 1.00 41.44 160 SER A CA 1
ATOM 1296 C C . SER A 1 160 ? -80.392 8.180 27.466 1.00 41.44 160 SER A C 1
ATOM 1298 O O . SER A 1 160 ? -79.179 8.221 27.347 1.00 41.44 160 SER A O 1
ATOM 1300 N N . GLY A 1 161 ? -81.115 8.226 26.347 1.00 41.62 161 GLY A N 1
ATOM 1301 C CA . GLY A 1 161 ? -82.554 8.189 26.074 1.00 41.62 161 GLY A CA 1
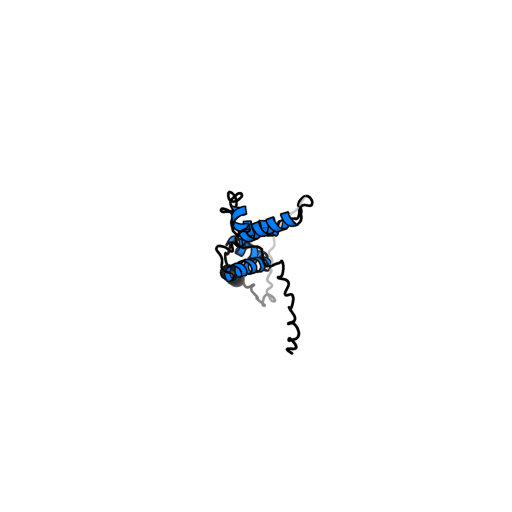ATOM 1302 C C . GLY A 1 161 ? -82.828 8.917 24.744 1.00 41.62 161 GLY A C 1
ATOM 1303 O O . GLY A 1 161 ? -82.202 9.935 24.488 1.00 41.62 161 GLY A O 1
ATOM 1304 N N . GLY A 1 162 ? -83.775 8.416 23.938 1.00 38.72 162 GLY A N 1
ATOM 1305 C CA . GLY A 1 162 ? -84.382 9.116 22.783 1.00 38.72 162 GLY A CA 1
ATOM 1306 C C . GLY A 1 162 ? -83.825 8.683 21.418 1.00 38.72 162 GLY A C 1
ATOM 1307 O O . GLY A 1 162 ? -82.649 8.872 21.155 1.00 38.72 162 GLY A O 1
ATOM 1308 N N . SER A 1 163 ? -84.576 7.945 20.587 1.00 41.38 163 SER A N 1
ATOM 1309 C CA . SER A 1 163 ? -85.717 8.376 19.732 1.00 41.38 163 SER A CA 1
ATOM 1310 C C . SER A 1 163 ? -85.230 8.516 18.278 1.00 41.38 163 SER A C 1
ATOM 1312 O O . SER A 1 163 ? -84.489 9.437 17.974 1.00 41.38 163 SER A O 1
ATOM 1314 N N . ALA A 1 164 ? -85.396 7.489 17.437 1.00 51.47 164 ALA A N 1
ATOM 1315 C CA . ALA A 1 164 ? -86.513 7.296 16.492 1.00 51.47 164 ALA A CA 1
ATOM 1316 C C . ALA A 1 164 ? -86.451 8.209 15.241 1.00 51.47 164 ALA A C 1
ATOM 1318 O O . ALA A 1 164 ? -86.729 9.395 15.354 1.00 51.47 164 ALA A O 1
ATOM 1319 N N . LEU A 1 165 ? -86.022 7.606 14.113 1.00 33.41 165 LEU A N 1
ATOM 1320 C CA . LEU A 1 165 ? -86.669 7.454 12.781 1.00 33.41 165 LEU A CA 1
ATOM 1321 C C . LEU A 1 165 ? -87.561 8.585 12.208 1.00 33.41 165 LEU A C 1
ATOM 1323 O O . LEU A 1 165 ? -88.127 9.359 12.974 1.00 33.41 165 LEU A O 1
ATOM 1327 N N . PRO A 1 166 ? -87.800 8.633 10.877 1.00 63.75 166 PRO A N 1
ATOM 1328 C CA . PRO A 1 166 ? -87.662 7.559 9.875 1.00 63.75 166 PRO A CA 1
ATOM 1329 C C . PRO A 1 166 ? -86.631 7.775 8.764 1.00 63.75 166 PRO A C 1
ATOM 1331 O O . PRO A 1 166 ? -86.303 8.937 8.445 1.00 63.75 166 PRO A O 1
#

Foldseek 3Di:
DDDDDPDDDPDPPPPDPPPPPPPPPLVVVCPVPPPPLPPDDLVVLVVCLVPDDDDPPDDPVRSVSVNVVSLCSNQVCVPDDPVLSVQSVVLVVVLVPDDPVQSVQLVVVPDSGPVSSVVSSVVVVVVVVVVVVVVVVPPDDDDPDPPPP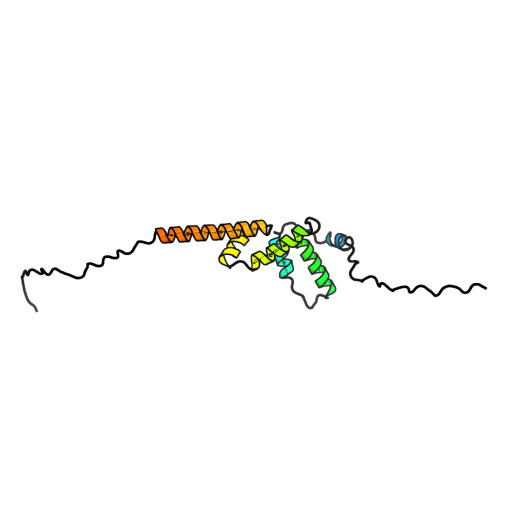DDDDDPDDDDDDDDDDD

Radius of gyration: 37.55 Å; Cα contacts (8 Å, |Δi|>4): 53; ch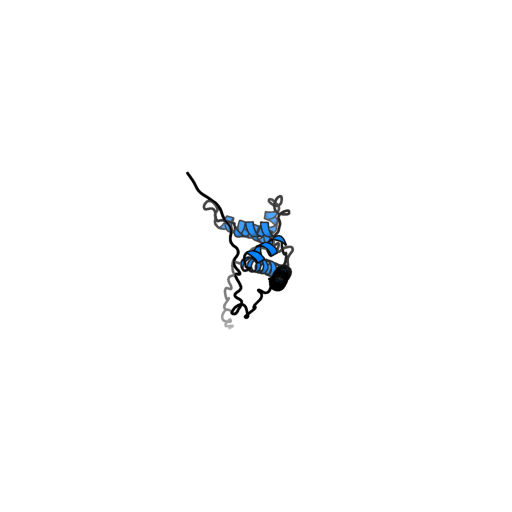ains: 1; bounding box: 150×52×69 Å

Nearest PDB structures (foldseek):
  3lhr-assembly1_A  TM=9.431E-01  e=1.039E-06  Homo sapiens
  4e6s-assembly1_A-2  TM=8.993E-01  e=1.128E-05  Mus musculus
  2fi2-assembly1_B  TM=7.431E-01  e=3.958E-06  Homo sapiens
  4bhx-assembly1_A  TM=9.232E-01  e=5.116E-05  Homo sapiens
  2fi2-assembly1_A  TM=7.197E-01  e=2.860E-05  Homo sapiens

pLDDT: mean 74.33, std 21.42, range [33.41, 98.0]